Protein AF-A0A529W296-F1 (afdb_monomer_lite)

Foldseek 3Di:
DQVVVLVVCVVVVFQWDDDPDSKTKTFDQAQVVLVVVQVCCCPPVVDHWDWDAPPRDDHRRITTID

pLDDT: mean 96.1, std 2.84, range [77.88, 98.25]

Sequence (66 aa):
QAARTKQVLAAAGLPVMDSATHIVPVLVGDPELCKMASDRLLG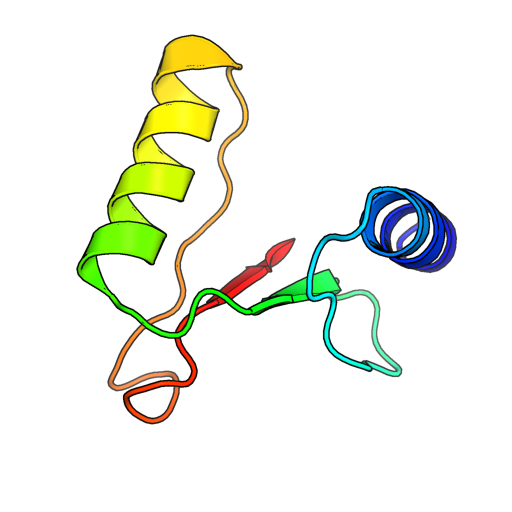VHGIYIQPINYPTVPRGTERLRI

Secondary structure (DSSP, 8-state):
-HHHHHHHHHHTT--BPP-SSS--EEE---HHHHHHHHHHHHHHH----EEE-TTTS-TT--EEE-

Radius of gyration: 11.58 Å; chains: 1; bounding box: 25×28×29 Å

Structure (mmCIF, N/CA/C/O backbone):
data_AF-A0A529W296-F1
#
_entry.id   AF-A0A529W296-F1
#
loop_
_atom_site.group_PDB
_atom_site.id
_atom_site.type_symbol
_atom_site.label_atom_id
_atom_site.label_alt_id
_atom_site.label_comp_id
_atom_site.label_asym_id
_atom_site.label_entity_id
_atom_site.label_seq_id
_atom_site.pdbx_PDB_ins_code
_atom_site.Cartn_x
_atom_site.Cartn_y
_atom_site.Cartn_z
_atom_site.occupancy
_atom_site.B_iso_or_equiv
_atom_site.auth_seq_id
_atom_site.auth_comp_id
_atom_site.auth_asym_id
_atom_site.auth_atom_id
_atom_site.pdbx_PDB_model_num
ATOM 1 N N . GLN A 1 1 ? -2.618 -7.204 16.960 1.00 77.88 1 GLN A N 1
ATOM 2 C CA . GLN A 1 1 ? -3.522 -6.207 16.339 1.00 77.88 1 GLN A CA 1
ATOM 3 C C . GLN A 1 1 ? -3.687 -6.447 14.836 1.00 77.88 1 GLN A C 1
ATOM 5 O O . GLN A 1 1 ? -4.822 -6.586 14.408 1.00 77.88 1 GLN A O 1
ATOM 10 N N . ALA A 1 2 ? -2.604 -6.640 14.070 1.00 92.00 2 ALA A N 1
ATOM 11 C CA . ALA A 1 2 ? -2.657 -6.932 12.627 1.00 92.00 2 ALA A CA 1
ATOM 12 C C . ALA A 1 2 ? -3.623 -8.062 12.207 1.00 92.00 2 ALA A C 1
ATOM 14 O O . ALA A 1 2 ? -4.343 -7.912 11.228 1.00 92.00 2 ALA A O 1
ATOM 15 N N . ALA A 1 3 ? -3.691 -9.170 12.958 1.00 93.56 3 ALA A N 1
ATOM 16 C CA . ALA A 1 3 ? -4.621 -10.268 12.663 1.00 93.56 3 ALA A CA 1
ATOM 17 C C . ALA A 1 3 ? -6.096 -9.825 12.677 1.00 93.56 3 ALA A C 1
ATOM 19 O O . ALA A 1 3 ? -6.850 -10.166 11.771 1.00 93.56 3 ALA A O 1
ATOM 20 N N . ARG A 1 4 ? -6.483 -8.995 13.656 1.00 95.38 4 ARG A N 1
ATOM 21 C CA . ARG A 1 4 ? -7.835 -8.427 13.731 1.00 95.38 4 ARG A CA 1
ATOM 22 C C . ARG A 1 4 ? -8.102 -7.498 12.547 1.00 95.38 4 ARG A C 1
ATOM 24 O O . ARG A 1 4 ? -9.170 -7.575 11.957 1.00 95.38 4 ARG A O 1
ATOM 31 N N . THR A 1 5 ? -7.134 -6.661 12.174 1.00 95.69 5 THR A N 1
ATOM 32 C CA . THR A 1 5 ? -7.251 -5.782 11.000 1.00 95.69 5 THR A CA 1
ATOM 33 C C . THR A 1 5 ? -7.451 -6.590 9.717 1.00 95.69 5 THR A C 1
ATOM 35 O O . THR A 1 5 ? -8.380 -6.300 8.972 1.00 95.69 5 THR A O 1
ATOM 38 N N . LYS A 1 6 ? -6.661 -7.653 9.493 1.00 95.31 6 LYS A N 1
ATOM 39 C CA . LYS A 1 6 ? -6.834 -8.570 8.348 1.00 95.31 6 LYS A CA 1
ATOM 40 C C . LYS A 1 6 ? -8.247 -9.145 8.301 1.00 95.31 6 LYS A C 1
ATOM 42 O O . LYS A 1 6 ? -8.894 -9.069 7.266 1.00 95.31 6 LYS A O 1
ATOM 47 N N . GLN A 1 7 ? -8.734 -9.662 9.429 1.00 95.56 7 GLN A N 1
ATOM 48 C CA . GLN A 1 7 ? -10.072 -10.250 9.529 1.00 95.56 7 GLN A CA 1
ATOM 49 C C . GLN A 1 7 ? -11.180 -9.238 9.236 1.00 95.56 7 GLN A C 1
ATOM 51 O O . GLN A 1 7 ? -12.082 -9.543 8.466 1.00 95.56 7 GLN A O 1
ATOM 56 N N . VAL A 1 8 ? -11.115 -8.037 9.818 1.00 97.50 8 VAL A N 1
ATOM 57 C CA . VAL A 1 8 ? -12.147 -7.005 9.627 1.00 97.50 8 VAL A CA 1
ATOM 58 C C . VAL A 1 8 ? -12.171 -6.509 8.182 1.00 97.50 8 VAL A C 1
ATOM 60 O O . VAL A 1 8 ? -13.245 -6.398 7.601 1.00 97.50 8 VAL A O 1
ATOM 63 N N . LEU A 1 9 ? -11.005 -6.245 7.585 1.00 96.75 9 LEU A N 1
ATOM 64 C CA . LEU A 1 9 ? -10.927 -5.783 6.198 1.00 96.75 9 LEU A CA 1
ATOM 65 C C . LEU A 1 9 ? -11.369 -6.877 5.213 1.00 96.75 9 LEU A C 1
ATOM 67 O O . LEU A 1 9 ? -12.132 -6.587 4.296 1.00 96.75 9 LEU A O 1
ATOM 71 N N . ALA A 1 10 ? -10.962 -8.133 5.430 1.00 96.00 10 ALA A N 1
ATOM 72 C CA . ALA A 1 10 ? -11.405 -9.258 4.606 1.00 96.00 10 ALA A CA 1
ATOM 73 C C . ALA A 1 10 ? -12.918 -9.500 4.737 1.00 96.00 10 ALA A C 1
ATOM 75 O O . ALA A 1 10 ? -13.600 -9.690 3.734 1.00 96.00 10 ALA A O 1
ATOM 76 N N . ALA A 1 11 ? -13.470 -9.421 5.954 1.00 97.50 11 ALA A N 1
ATOM 77 C CA . ALA A 1 11 ? -14.911 -9.528 6.190 1.00 97.50 11 ALA A CA 1
ATOM 78 C C . ALA A 1 11 ? -15.708 -8.380 5.546 1.00 97.50 11 ALA A C 1
ATOM 80 O O . ALA A 1 11 ? -16.866 -8.568 5.187 1.00 97.50 11 ALA A O 1
ATOM 81 N N . ALA A 1 12 ? -15.088 -7.210 5.358 1.00 97.62 12 ALA A N 1
ATOM 82 C CA . ALA A 1 12 ? -15.654 -6.091 4.605 1.00 97.62 12 ALA A CA 1
ATOM 83 C C . ALA A 1 12 ? -15.537 -6.255 3.072 1.00 97.62 12 ALA A C 1
ATOM 85 O O . ALA A 1 12 ? -15.917 -5.349 2.334 1.00 97.62 12 ALA A O 1
ATOM 86 N N . GLY A 1 13 ? -15.012 -7.385 2.583 1.00 96.94 13 GLY A N 1
ATOM 87 C CA . GLY A 1 13 ? -14.871 -7.684 1.156 1.00 96.94 13 GLY A CA 1
ATOM 88 C C . GLY A 1 13 ? -13.658 -7.035 0.488 1.00 96.94 13 GLY A C 1
ATOM 89 O O . GLY A 1 13 ? -13.567 -7.037 -0.739 1.00 96.94 13 GLY A O 1
ATOM 90 N N . LEU A 1 14 ? -12.720 -6.475 1.260 1.00 97.06 14 LEU A N 1
ATOM 91 C CA . LEU A 1 14 ? -11.488 -5.925 0.697 1.00 97.06 14 LEU A CA 1
ATOM 92 C C . LEU A 1 14 ? -10.513 -7.051 0.316 1.00 97.06 14 LEU A C 1
ATOM 94 O O . LEU A 1 14 ? -10.406 -8.040 1.048 1.00 97.06 14 LEU A O 1
ATOM 98 N N . PRO A 1 15 ? -9.747 -6.894 -0.780 1.00 97.19 15 PRO A N 1
ATOM 99 C CA . PRO A 1 15 ? -8.786 -7.889 -1.257 1.00 97.19 15 PRO A CA 1
ATOM 100 C C . PRO A 1 15 ? -7.502 -7.876 -0.407 1.00 97.19 15 PRO A C 1
ATOM 102 O O . PRO A 1 15 ? -6.429 -7.448 -0.841 1.00 97.19 15 PRO A O 1
ATOM 105 N N . VAL A 1 16 ? -7.620 -8.314 0.847 1.00 97.12 16 VAL A N 1
ATOM 106 C CA . VAL A 1 16 ? -6.490 -8.465 1.767 1.00 97.12 16 VAL A CA 1
ATOM 107 C C . VAL A 1 16 ? -5.638 -9.645 1.313 1.00 97.12 16 VAL A C 1
ATOM 109 O O . VAL A 1 16 ? -6.134 -10.754 1.143 1.00 97.12 16 VAL A O 1
ATOM 112 N N . MET A 1 17 ? -4.344 -9.408 1.129 1.00 95.00 17 MET A N 1
ATOM 113 C CA . MET A 1 17 ? -3.392 -10.448 0.759 1.00 95.00 17 MET A CA 1
ATOM 114 C C . MET A 1 17 ? -2.939 -11.231 1.991 1.00 95.00 17 MET A C 1
ATOM 116 O O . MET A 1 17 ? -2.700 -10.657 3.061 1.00 95.00 17 MET A O 1
ATOM 120 N N . ASP A 1 18 ? -2.726 -12.531 1.812 1.00 92.56 18 ASP A N 1
ATOM 121 C CA . ASP A 1 18 ? -2.148 -13.369 2.854 1.00 92.56 18 ASP A CA 1
ATOM 122 C C . ASP A 1 18 ? -0.739 -12.900 3.231 1.00 92.56 18 ASP A C 1
ATOM 124 O O . ASP A 1 18 ? 0.105 -12.564 2.398 1.00 92.56 18 ASP A O 1
ATOM 128 N N . SER A 1 19 ? -0.484 -12.857 4.535 1.00 90.69 19 SER A N 1
ATOM 129 C CA . SER A 1 19 ? 0.800 -12.459 5.105 1.00 90.69 19 SER A CA 1
ATOM 130 C C . SER A 1 19 ? 0.940 -13.086 6.485 1.00 90.69 19 SER A C 1
ATOM 132 O O . SER A 1 19 ? 0.058 -12.927 7.331 1.00 90.69 19 SER A O 1
ATOM 134 N N . ALA A 1 20 ? 2.069 -13.744 6.747 1.00 91.50 20 ALA A N 1
ATOM 135 C CA . ALA A 1 20 ? 2.411 -14.257 8.076 1.00 91.50 20 ALA A CA 1
ATOM 136 C C . ALA A 1 20 ? 2.987 -13.171 9.010 1.00 91.50 20 ALA A C 1
ATOM 138 O O . ALA A 1 20 ? 3.247 -13.428 10.182 1.00 91.50 20 ALA A O 1
ATOM 139 N N . THR A 1 21 ? 3.195 -11.949 8.508 1.00 92.88 21 THR A N 1
ATOM 140 C CA . THR A 1 21 ? 3.814 -10.850 9.263 1.00 92.88 21 THR A CA 1
ATOM 141 C C . THR A 1 21 ? 2.770 -9.882 9.830 1.00 92.88 21 THR A C 1
ATOM 143 O O . THR A 1 21 ? 1.561 -10.048 9.644 1.00 92.88 21 THR A O 1
ATOM 146 N N . HIS A 1 22 ? 3.237 -8.837 10.518 1.00 93.56 22 HIS A N 1
ATOM 147 C CA . HIS A 1 22 ? 2.388 -7.754 11.019 1.00 93.56 22 HIS A CA 1
ATOM 148 C C . HIS A 1 22 ? 1.826 -6.848 9.910 1.00 93.56 22 HIS A C 1
ATOM 150 O O . HIS A 1 22 ? 0.899 -6.095 10.181 1.00 93.56 22 HIS A O 1
ATOM 156 N N . ILE A 1 23 ? 2.356 -6.929 8.686 1.00 94.31 23 ILE A N 1
ATOM 157 C CA . ILE A 1 23 ? 1.890 -6.132 7.547 1.00 94.31 23 ILE A CA 1
ATOM 158 C C . ILE A 1 23 ? 0.542 -6.670 7.057 1.00 94.31 23 ILE A C 1
ATOM 160 O O . ILE A 1 23 ? 0.354 -7.892 6.956 1.00 94.31 23 ILE A O 1
ATOM 164 N N . VAL A 1 24 ? -0.365 -5.757 6.713 1.00 96.69 24 VAL A N 1
ATOM 165 C CA . VAL A 1 24 ? -1.695 -6.009 6.150 1.00 96.69 24 VAL A CA 1
ATOM 166 C C . VAL A 1 24 ? -1.751 -5.415 4.733 1.00 96.69 24 VAL A C 1
ATOM 168 O O . VAL A 1 24 ? -2.115 -4.251 4.560 1.00 96.69 24 VAL A O 1
ATOM 171 N N . PRO A 1 25 ? -1.350 -6.176 3.697 1.00 96.50 25 PRO A N 1
ATOM 172 C CA . PRO A 1 25 ? -1.365 -5.685 2.327 1.00 96.50 25 PRO A CA 1
ATOM 173 C C . PRO A 1 25 ? -2.785 -5.760 1.762 1.00 96.50 25 PRO A C 1
ATOM 175 O O . PRO A 1 2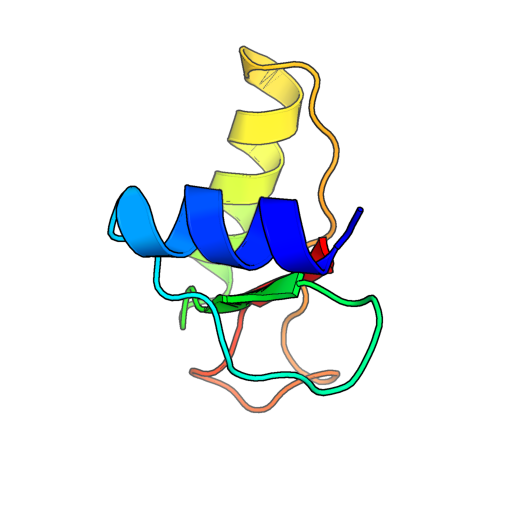5 ? -3.410 -6.818 1.819 1.00 96.50 25 PRO A O 1
ATOM 178 N N . VAL A 1 26 ? -3.272 -4.671 1.173 1.00 97.56 26 VAL A N 1
ATOM 179 C CA . VAL A 1 26 ? -4.550 -4.647 0.443 1.00 97.56 26 VAL A CA 1
ATOM 180 C C . VAL A 1 26 ? -4.262 -4.411 -1.032 1.00 97.56 26 VAL A C 1
ATOM 182 O O . VAL A 1 26 ? -3.715 -3.366 -1.391 1.00 97.56 26 VAL A O 1
ATOM 185 N N . LEU A 1 27 ? -4.586 -5.392 -1.875 1.00 97.88 27 LEU A N 1
ATOM 186 C CA . LEU A 1 27 ? -4.330 -5.336 -3.313 1.00 97.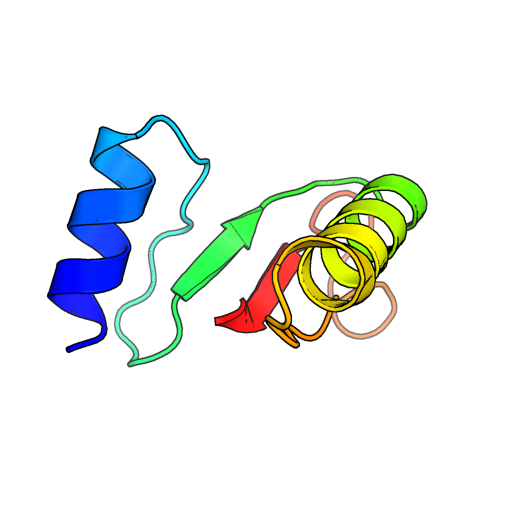88 27 LEU A CA 1
ATOM 187 C C . LEU A 1 27 ? -5.204 -4.263 -3.977 1.00 97.88 27 LEU A C 1
ATOM 189 O O . LEU A 1 27 ? -6.398 -4.173 -3.711 1.00 97.88 27 LEU A O 1
ATOM 193 N N . VAL A 1 28 ? -4.610 -3.476 -4.868 1.00 97.62 28 VAL A N 1
ATOM 194 C CA . VAL A 1 28 ? -5.326 -2.518 -5.724 1.00 97.62 28 VAL A CA 1
ATOM 195 C C . VAL A 1 28 ? -5.159 -2.888 -7.196 1.00 97.62 28 VAL A C 1
ATOM 197 O O . VAL A 1 28 ? -6.133 -2.873 -7.938 1.00 97.62 28 VAL A O 1
ATOM 200 N N . GLY A 1 29 ? -3.945 -3.273 -7.602 1.00 96.56 29 GLY A N 1
ATOM 201 C CA . GLY A 1 29 ? -3.643 -3.770 -8.949 1.00 96.56 29 GLY A CA 1
ATOM 202 C C . GLY A 1 29 ? -3.499 -2.700 -10.035 1.00 96.56 29 GLY A C 1
ATOM 203 O O . GLY A 1 29 ? -3.273 -3.046 -11.190 1.00 96.56 29 GLY A O 1
ATOM 204 N N . ASP A 1 30 ? -3.616 -1.421 -9.676 1.00 97.69 30 ASP A N 1
ATOM 205 C CA . ASP A 1 30 ? -3.369 -0.293 -10.571 1.00 97.69 30 ASP A CA 1
ATOM 206 C C . ASP A 1 30 ? -2.685 0.859 -9.805 1.00 97.69 30 ASP A C 1
ATOM 208 O O . ASP A 1 30 ? -3.114 1.195 -8.693 1.00 97.69 30 ASP A O 1
ATOM 212 N N . PRO A 1 31 ? -1.615 1.469 -10.349 1.00 96.19 31 PRO A N 1
ATOM 213 C CA . PRO A 1 31 ? -0.846 2.494 -9.648 1.00 96.19 31 PRO A CA 1
ATOM 214 C C . PRO A 1 31 ? -1.598 3.814 -9.454 1.00 96.19 31 PRO A C 1
ATOM 216 O O . PRO A 1 31 ? -1.395 4.473 -8.426 1.00 96.19 31 PRO A O 1
ATOM 219 N N . GLU A 1 32 ? -2.446 4.213 -10.404 1.00 97.25 32 GLU A N 1
ATOM 220 C CA . GLU A 1 32 ? -3.220 5.452 -10.321 1.00 97.25 32 GLU A CA 1
ATOM 221 C C . GLU A 1 32 ? -4.335 5.301 -9.292 1.00 97.25 32 GLU A C 1
ATOM 223 O O . GLU A 1 32 ? -4.451 6.132 -8.387 1.00 97.25 32 GLU A O 1
ATOM 228 N N . LEU A 1 33 ? -5.073 4.187 -9.337 1.00 97.56 33 LEU A N 1
ATOM 229 C CA . LEU A 1 33 ? -6.097 3.873 -8.340 1.00 97.56 33 LEU A CA 1
ATOM 230 C C . LEU A 1 33 ? -5.497 3.730 -6.937 1.00 97.56 33 LEU A C 1
ATOM 232 O O . LEU A 1 33 ? -6.093 4.194 -5.965 1.00 97.56 33 LEU A O 1
ATOM 236 N N . CYS A 1 34 ? -4.304 3.141 -6.817 1.00 97.12 34 CYS A N 1
ATOM 237 C CA . CYS A 1 34 ? -3.613 2.988 -5.535 1.00 97.12 34 CYS A CA 1
ATOM 238 C C . CYS A 1 34 ? -3.268 4.354 -4.925 1.00 97.12 34 CYS A C 1
ATOM 240 O O . CYS A 1 34 ? -3.529 4.599 -3.742 1.00 97.12 34 CYS A O 1
ATOM 242 N N . LYS A 1 35 ? -2.761 5.283 -5.746 1.00 96.69 35 LYS A N 1
ATOM 243 C CA . LYS A 1 35 ? -2.502 6.662 -5.322 1.00 96.69 35 LYS A CA 1
ATOM 244 C C . LYS A 1 35 ? -3.798 7.388 -4.951 1.00 96.69 35 LYS A C 1
ATOM 246 O O . LYS A 1 35 ? -3.872 7.964 -3.872 1.00 96.69 35 LYS A O 1
ATOM 251 N N . MET A 1 36 ? -4.832 7.316 -5.790 1.00 97.88 36 MET A N 1
ATOM 252 C CA . MET A 1 36 ? -6.124 7.962 -5.526 1.00 97.88 36 MET A CA 1
ATOM 253 C C . MET A 1 36 ? -6.769 7.467 -4.227 1.00 97.88 36 MET A C 1
ATOM 255 O O . MET A 1 36 ? -7.334 8.262 -3.477 1.00 97.88 36 MET A O 1
ATOM 259 N N . ALA A 1 37 ? -6.674 6.166 -3.938 1.00 97.31 37 ALA A N 1
ATOM 260 C CA . ALA A 1 37 ? -7.160 5.593 -2.688 1.00 97.31 37 ALA A CA 1
ATOM 261 C C . ALA A 1 37 ? -6.406 6.164 -1.478 1.00 97.31 37 ALA A C 1
ATOM 263 O O . ALA A 1 37 ? -7.045 6.602 -0.522 1.00 97.31 37 ALA A O 1
ATOM 264 N N . SER A 1 38 ? -5.071 6.219 -1.542 1.00 97.69 38 SER A N 1
ATOM 265 C CA . SER A 1 38 ? -4.232 6.851 -0.513 1.00 97.69 38 SER A CA 1
ATOM 266 C C . SER A 1 38 ? -4.589 8.327 -0.305 1.00 97.69 38 SER A C 1
ATOM 268 O O . SER A 1 38 ? -4.832 8.751 0.825 1.00 97.69 38 SER A O 1
ATOM 270 N N . ASP A 1 39 ? -4.677 9.102 -1.387 1.00 97.88 39 ASP A N 1
ATOM 271 C CA . ASP A 1 39 ? -4.990 10.534 -1.337 1.00 97.88 39 ASP A CA 1
ATOM 272 C C . ASP A 1 39 ? -6.380 10.776 -0.724 1.00 97.88 39 ASP A C 1
ATOM 274 O O . ASP A 1 39 ? -6.551 11.673 0.103 1.00 97.88 39 ASP A O 1
ATOM 278 N N . ARG A 1 40 ? -7.374 9.940 -1.057 1.00 97.75 40 ARG A N 1
ATOM 279 C CA . ARG A 1 40 ? -8.721 10.010 -0.469 1.00 97.75 40 ARG A CA 1
ATOM 280 C C . ARG A 1 40 ? -8.728 9.641 1.012 1.00 97.75 40 ARG A C 1
ATOM 282 O O . ARG A 1 40 ? -9.396 10.315 1.795 1.00 97.75 40 ARG A O 1
ATOM 289 N N . LEU A 1 41 ? -8.018 8.582 1.399 1.00 98.00 41 LEU A N 1
ATOM 290 C CA . LEU A 1 41 ? -7.891 8.173 2.800 1.00 98.00 41 LEU A CA 1
ATOM 291 C C . LEU A 1 41 ? -7.294 9.306 3.637 1.00 98.00 41 LEU A C 1
ATOM 293 O O . LEU A 1 41 ? -7.829 9.621 4.700 1.00 98.00 41 LEU A O 1
ATOM 297 N N . LEU A 1 42 ? -6.272 9.987 3.118 1.00 97.81 42 LEU A N 1
ATOM 298 C CA . LEU A 1 42 ? -5.666 11.123 3.796 1.00 97.81 42 LEU A CA 1
ATOM 299 C C . LEU A 1 42 ? -6.601 12.340 3.822 1.00 97.81 42 LEU A C 1
ATOM 301 O O . LEU A 1 42 ? -6.876 12.875 4.892 1.00 97.81 42 LEU A O 1
ATOM 305 N N . GLY A 1 43 ? -7.106 12.767 2.663 1.00 98.19 43 GLY A N 1
ATOM 306 C CA . GLY A 1 43 ? -7.849 14.021 2.524 1.00 98.19 43 GLY A CA 1
ATOM 307 C C . GLY A 1 43 ? -9.254 14.003 3.127 1.00 98.19 43 GLY A C 1
ATOM 308 O O . GLY A 1 43 ? -9.712 15.024 3.629 1.00 98.19 43 GLY A O 1
ATOM 309 N N . VAL A 1 44 ? -9.944 12.858 3.092 1.00 98.25 44 VAL A N 1
ATOM 310 C CA . VAL A 1 44 ? -11.332 12.735 3.576 1.00 98.25 44 VAL A CA 1
ATOM 311 C C . VAL A 1 44 ? -11.394 12.112 4.964 1.00 98.25 44 VAL A C 1
ATOM 313 O O . VAL A 1 44 ? -12.225 12.504 5.779 1.00 98.25 44 VAL A O 1
ATOM 316 N N . HIS A 1 45 ? -10.533 11.130 5.236 1.00 97.75 45 HIS A N 1
ATOM 317 C CA . HIS A 1 45 ? -10.612 10.331 6.458 1.00 97.75 45 HIS A CA 1
ATOM 318 C C . HIS A 1 45 ? -9.480 10.626 7.450 1.00 97.75 45 HIS A C 1
ATOM 320 O O . HIS A 1 45 ? -9.511 10.099 8.559 1.00 97.75 45 HIS A O 1
ATOM 326 N N . GLY A 1 46 ? -8.494 11.455 7.086 1.00 97.88 46 GLY A N 1
ATOM 327 C CA . GLY A 1 46 ? -7.330 11.737 7.931 1.00 97.88 46 GLY A CA 1
ATOM 328 C C . GLY A 1 46 ? -6.416 10.524 8.138 1.00 97.88 46 GLY A C 1
ATOM 329 O O . GLY A 1 46 ? -5.653 10.486 9.100 1.00 97.88 46 GLY A O 1
ATOM 330 N N . ILE A 1 47 ? -6.505 9.513 7.268 1.00 97.69 47 ILE A N 1
ATOM 331 C CA . ILE A 1 47 ? -5.762 8.255 7.369 1.00 97.69 47 ILE A CA 1
ATOM 332 C C . ILE A 1 47 ? -4.649 8.255 6.324 1.00 97.69 47 ILE A C 1
ATOM 334 O O . ILE A 1 47 ? -4.903 8.132 5.129 1.00 97.69 47 ILE A O 1
ATOM 338 N N . TYR A 1 48 ? -3.401 8.343 6.775 1.00 96.69 48 TYR A N 1
ATOM 339 C CA . TYR A 1 48 ? -2.250 8.186 5.892 1.00 96.69 48 TYR A CA 1
ATOM 340 C C . TYR A 1 48 ? -1.889 6.707 5.723 1.00 96.69 48 TYR A C 1
ATOM 342 O O . TYR A 1 48 ? -1.497 6.052 6.689 1.00 96.69 48 TYR A O 1
ATOM 350 N N . ILE A 1 49 ? -1.989 6.183 4.498 1.00 96.31 49 ILE A N 1
ATOM 351 C CA . ILE A 1 49 ? -1.527 4.835 4.141 1.00 96.31 49 ILE A CA 1
ATOM 352 C C . ILE A 1 49 ? -0.674 4.931 2.882 1.00 96.31 49 ILE A C 1
ATOM 354 O O . ILE A 1 49 ? -1.121 5.445 1.865 1.00 96.31 49 ILE A O 1
ATOM 358 N N . GLN A 1 50 ? 0.545 4.399 2.940 1.00 93.06 50 GLN A N 1
ATOM 359 C CA . GLN A 1 50 ? 1.485 4.465 1.826 1.00 93.06 50 GLN A CA 1
ATOM 360 C C . GLN A 1 50 ? 1.042 3.539 0.673 1.00 93.06 50 GLN A C 1
ATOM 362 O O . GLN A 1 50 ? 0.941 2.321 0.882 1.00 93.06 50 GLN A O 1
ATOM 367 N N . PRO A 1 51 ? 0.857 4.064 -0.554 1.00 96.81 51 PRO A N 1
ATOM 368 C CA . PRO A 1 51 ? 0.737 3.239 -1.746 1.00 96.81 51 PRO A CA 1
ATOM 369 C C . PRO A 1 51 ? 2.111 2.678 -2.127 1.00 96.81 51 PRO A C 1
ATOM 371 O O . PRO A 1 51 ? 3.120 3.391 -2.096 1.00 96.81 51 PRO A O 1
ATOM 374 N N . ILE A 1 52 ? 2.152 1.396 -2.488 1.00 97.31 52 ILE A N 1
ATOM 375 C CA . ILE A 1 52 ? 3.350 0.700 -2.961 1.00 97.31 52 ILE A CA 1
ATOM 376 C C . ILE A 1 52 ? 3.138 0.310 -4.422 1.00 97.31 52 ILE A C 1
ATOM 378 O O . ILE A 1 52 ? 2.267 -0.506 -4.728 1.00 97.31 52 ILE A O 1
ATOM 382 N N . ASN A 1 53 ? 3.968 0.875 -5.299 1.00 96.81 53 ASN A N 1
ATOM 383 C CA . ASN A 1 53 ? 3.895 0.706 -6.750 1.00 96.81 53 ASN A CA 1
ATOM 384 C C . ASN A 1 53 ? 5.238 0.195 -7.313 1.00 96.81 53 ASN A C 1
ATOM 386 O O . ASN A 1 53 ? 6.192 -0.054 -6.570 1.00 96.81 53 ASN A O 1
ATOM 390 N N . TYR A 1 54 ? 5.332 0.042 -8.635 1.00 95.81 54 TYR A N 1
ATOM 391 C CA . TYR A 1 54 ? 6.603 -0.215 -9.324 1.00 95.81 54 TYR A CA 1
ATOM 392 C C . TYR A 1 54 ? 7.649 0.882 -9.013 1.00 95.81 54 TYR A C 1
ATOM 394 O O . TYR A 1 54 ? 7.277 2.057 -8.964 1.00 95.81 54 TYR A O 1
ATOM 402 N N . PRO A 1 55 ? 8.950 0.557 -8.845 1.00 96.31 55 PRO A N 1
ATOM 403 C CA . PRO A 1 55 ? 9.593 -0.757 -8.995 1.00 96.31 55 PRO A CA 1
ATOM 404 C C . PRO A 1 55 ? 9.556 -1.647 -7.746 1.00 96.31 55 PRO A C 1
ATOM 406 O O . PRO A 1 55 ? 10.068 -2.761 -7.785 1.00 96.31 55 PRO A O 1
ATOM 409 N N . THR A 1 56 ? 8.974 -1.185 -6.637 1.00 96.62 56 THR A N 1
ATOM 410 C CA . THR A 1 56 ? 8.961 -1.935 -5.371 1.00 96.62 56 THR A CA 1
ATOM 411 C C . THR A 1 56 ? 8.126 -3.211 -5.456 1.00 96.62 56 THR A C 1
ATOM 413 O O . THR A 1 56 ? 8.475 -4.215 -4.839 1.00 96.62 56 THR A O 1
ATOM 416 N N . VAL A 1 57 ? 7.037 -3.187 -6.226 1.00 96.44 57 VAL A N 1
ATOM 417 C CA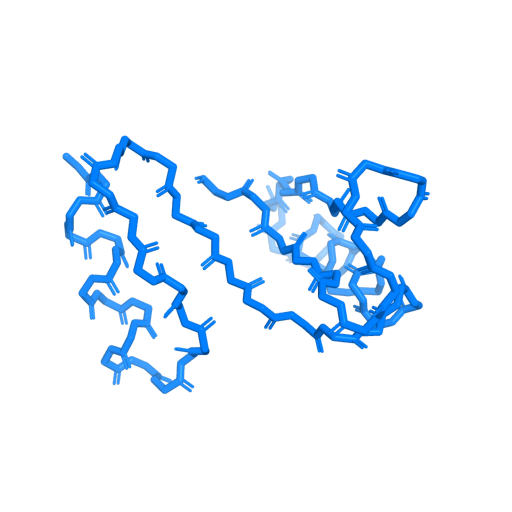 . VAL A 1 57 ? 6.225 -4.368 -6.548 1.00 96.44 57 VAL A CA 1
ATOM 418 C C . VAL A 1 57 ? 6.052 -4.503 -8.066 1.00 96.44 57 VAL A C 1
ATOM 420 O O . VAL A 1 57 ? 6.089 -3.489 -8.771 1.00 96.44 57 VAL A O 1
ATOM 423 N N . PRO A 1 58 ? 5.864 -5.727 -8.596 1.00 97.25 58 PRO A N 1
ATOM 424 C CA . PRO A 1 58 ? 5.5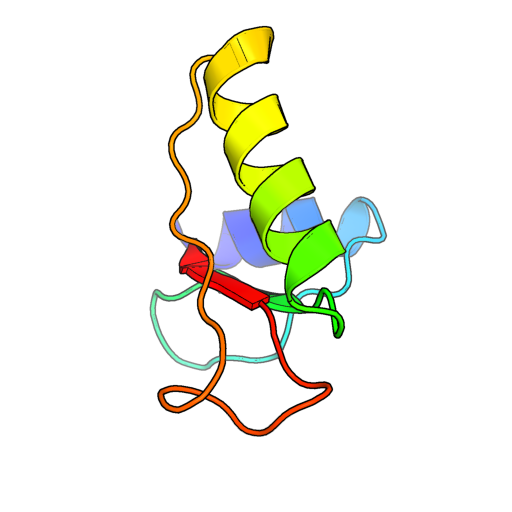29 -5.927 -10.003 1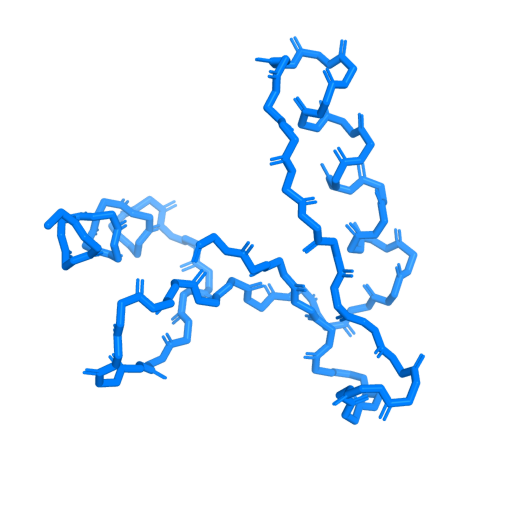.00 97.25 58 PRO A CA 1
ATOM 425 C C . PRO A 1 58 ? 4.274 -5.149 -10.410 1.00 97.25 58 PRO A C 1
ATOM 427 O O . PRO A 1 58 ? 3.341 -5.009 -9.614 1.00 97.25 58 PRO A O 1
ATOM 430 N N . ARG A 1 59 ? 4.242 -4.687 -11.664 1.00 96.56 59 ARG A N 1
ATOM 431 C CA . ARG A 1 59 ? 3.063 -4.030 -12.248 1.00 96.56 59 ARG A CA 1
ATOM 432 C C . ARG A 1 59 ? 1.843 -4.948 -12.174 1.00 96.56 59 ARG A C 1
ATOM 434 O O . ARG A 1 59 ? 1.980 -6.152 -12.387 1.00 96.56 59 ARG A O 1
ATOM 441 N N . GLY A 1 60 ? 0.678 -4.385 -11.876 1.00 95.75 60 GLY A N 1
ATOM 442 C CA . GLY A 1 60 ? -0.557 -5.141 -11.653 1.00 95.75 60 GLY A CA 1
ATOM 443 C C . GLY A 1 60 ? -0.677 -5.726 -10.242 1.00 95.75 60 GLY A C 1
ATOM 444 O O . GLY A 1 60 ? -1.642 -6.426 -9.943 1.00 95.75 60 GLY A O 1
ATOM 445 N N . THR A 1 61 ? 0.300 -5.476 -9.361 1.00 97.19 61 THR A N 1
ATOM 446 C CA . THR A 1 61 ? 0.283 -5.926 -7.957 1.00 97.19 61 THR A CA 1
ATOM 447 C C . THR A 1 61 ? 0.457 -4.778 -6.958 1.00 97.19 61 THR A C 1
ATOM 449 O O . THR A 1 61 ? 0.871 -4.986 -5.808 1.00 97.19 61 THR A O 1
ATOM 452 N N . GLU A 1 62 ? 0.148 -3.562 -7.404 1.00 98.19 62 GLU A N 1
ATOM 453 C CA . GLU A 1 62 ? 0.104 -2.343 -6.606 1.00 98.19 62 GLU A CA 1
ATOM 454 C C . GLU A 1 62 ? -0.839 -2.527 -5.422 1.00 98.19 62 GLU A C 1
ATOM 456 O O . GLU A 1 62 ? -1.891 -3.164 -5.531 1.00 98.19 62 GLU A O 1
ATOM 461 N N . ARG A 1 63 ? -0.438 -2.017 -4.259 1.00 97.81 63 ARG A N 1
ATOM 462 C CA . ARG A 1 63 ? -1.136 -2.305 -3.004 1.00 97.81 63 ARG A CA 1
ATOM 463 C C . ARG A 1 63 ? -0.949 -1.209 -1.971 1.00 97.81 63 ARG A C 1
ATOM 465 O O . ARG A 1 63 ? 0.080 -0.533 -1.944 1.00 97.81 63 ARG A O 1
ATOM 472 N N . LEU A 1 64 ? -1.914 -1.107 -1.069 1.00 97.44 64 LEU A N 1
ATOM 473 C CA . LEU A 1 64 ? -1.806 -0.308 0.145 1.00 97.44 64 LEU A CA 1
ATOM 474 C C . LEU A 1 64 ? -1.138 -1.141 1.240 1.00 97.44 64 LEU A C 1
ATOM 476 O O . LEU A 1 64 ? -1.486 -2.309 1.444 1.00 97.44 64 LEU A O 1
ATOM 480 N N . ARG A 1 65 ? -0.166 -0.551 1.939 1.00 96.44 65 ARG A N 1
ATOM 481 C CA . ARG A 1 65 ? 0.555 -1.207 3.036 1.00 96.44 65 ARG A CA 1
ATOM 482 C C . ARG A 1 65 ? 0.111 -0.631 4.379 1.00 96.44 65 ARG A C 1
ATOM 484 O O . ARG A 1 65 ? 0.551 0.457 4.744 1.00 96.44 65 ARG A O 1
ATOM 491 N N . ILE A 1 66 ? -0.722 -1.389 5.093 1.00 94.75 66 ILE A N 1
ATOM 492 C CA . ILE A 1 66 ? -1.189 -1.096 6.458 1.00 94.75 66 ILE A CA 1
ATOM 493 C C . ILE A 1 66 ? -0.346 -1.873 7.474 1.00 94.75 66 ILE A C 1
ATOM 495 O O . ILE A 1 66 ? 0.033 -3.035 7.176 1.00 94.75 66 ILE A O 1
#